Protein AF-A0A524LBZ9-F1 (afdb_monomer_lite)

pLDDT: mean 87.92, std 9.4, range [44.97, 96.06]

Structure (mmCIF, N/CA/C/O backbone):
data_AF-A0A524LBZ9-F1
#
_entry.id   AF-A0A524LBZ9-F1
#
loop_
_atom_site.group_PDB
_atom_site.id
_atom_site.type_symbol
_atom_site.label_atom_id
_atom_site.label_alt_id
_atom_site.label_comp_id
_atom_site.label_asym_id
_atom_site.label_entity_id
_atom_site.label_seq_id
_atom_site.pdbx_PDB_ins_code
_atom_site.Cartn_x
_atom_site.Cartn_y
_atom_site.Cartn_z
_atom_site.occupancy
_atom_site.B_iso_or_equiv
_atom_site.auth_seq_id
_atom_site.auth_comp_id
_atom_site.auth_asym_id
_atom_site.auth_atom_id
_atom_site.pdbx_PDB_model_num
ATOM 1 N N . MET A 1 1 ? -8.975 19.051 -15.801 1.00 47.69 1 MET A N 1
ATOM 2 C CA . MET A 1 1 ? -9.456 18.843 -14.422 1.00 47.69 1 MET A CA 1
ATOM 3 C C . MET A 1 1 ? -8.246 18.933 -13.515 1.00 47.69 1 MET A C 1
ATOM 5 O O . MET A 1 1 ? -7.272 18.249 -13.794 1.00 47.69 1 MET A O 1
ATOM 9 N N . SER A 1 2 ? -8.257 19.849 -12.546 1.00 58.09 2 SER A N 1
ATOM 10 C CA . SER A 1 2 ? -7.208 19.946 -11.527 1.00 58.09 2 SER A CA 1
ATOM 11 C C . SER A 1 2 ? -7.718 19.192 -10.310 1.00 58.09 2 SER A C 1
ATOM 13 O O . SER A 1 2 ? -8.732 19.588 -9.743 1.00 58.09 2 SER A O 1
ATOM 15 N N . PHE A 1 3 ? -7.081 18.079 -9.968 1.00 66.38 3 PHE A N 1
ATOM 16 C CA . PHE A 1 3 ? -7.397 17.337 -8.751 1.00 66.38 3 PHE A CA 1
ATOM 17 C C . PHE A 1 3 ? -6.645 17.989 -7.586 1.00 66.38 3 PHE A C 1
ATOM 19 O O . PHE A 1 3 ? -5.511 18.435 -7.800 1.00 66.38 3 PHE A O 1
ATOM 26 N N . PRO A 1 4 ? -7.232 18.086 -6.380 1.00 78.50 4 PRO A N 1
ATOM 27 C CA . PRO A 1 4 ? -6.495 18.568 -5.221 1.00 78.50 4 PRO A CA 1
ATOM 28 C C . PRO A 1 4 ? -5.287 17.654 -4.989 1.00 78.50 4 PRO A C 1
ATOM 30 O O . PRO A 1 4 ? -5.418 16.429 -4.916 1.00 78.50 4 PRO A O 1
ATOM 33 N N . GLN A 1 5 ? -4.106 18.267 -4.952 1.00 85.75 5 GLN A N 1
ATOM 34 C CA . GLN A 1 5 ? -2.853 17.570 -4.701 1.00 85.75 5 GLN A CA 1
ATOM 35 C C . GLN A 1 5 ? -2.592 17.575 -3.205 1.00 85.75 5 GLN A C 1
ATOM 37 O O . GLN A 1 5 ? -2.543 18.644 -2.602 1.00 85.75 5 GLN A O 1
ATOM 42 N N . VAL A 1 6 ? -2.395 16.390 -2.642 1.00 90.31 6 VAL A N 1
ATOM 43 C CA . VAL A 1 6 ? -1.988 16.220 -1.249 1.00 90.31 6 VAL A CA 1
ATOM 44 C C . VAL A 1 6 ? -0.547 15.748 -1.239 1.00 90.31 6 VAL A C 1
ATOM 46 O O . VAL A 1 6 ? -0.173 14.866 -2.011 1.00 90.31 6 VAL A O 1
ATOM 49 N N . ARG A 1 7 ? 0.282 16.334 -0.381 1.00 91.25 7 ARG A N 1
ATOM 50 C CA . ARG A 1 7 ? 1.636 15.830 -0.149 1.00 91.25 7 ARG A CA 1
ATOM 51 C C . ARG A 1 7 ? 1.624 14.918 1.060 1.00 91.25 7 ARG A C 1
ATOM 53 O O . ARG A 1 7 ? 0.991 15.229 2.065 1.00 91.25 7 ARG A O 1
ATOM 60 N N . THR A 1 8 ? 2.315 13.799 0.944 1.00 93.25 8 THR A N 1
ATOM 61 C CA . THR A 1 8 ? 2.494 12.835 2.024 1.00 93.25 8 THR A CA 1
ATOM 62 C C . THR A 1 8 ? 3.886 12.243 1.917 1.00 93.25 8 THR A C 1
ATOM 64 O O . THR A 1 8 ? 4.498 12.259 0.853 1.00 93.25 8 THR A O 1
ATOM 67 N N . THR A 1 9 ? 4.386 11.672 2.997 1.00 93.56 9 THR A N 1
ATOM 68 C CA . THR A 1 9 ? 5.621 10.886 2.979 1.00 93.56 9 THR A CA 1
ATOM 69 C C . THR A 1 9 ? 5.306 9.395 2.914 1.00 93.56 9 THR A C 1
ATOM 71 O O . THR A 1 9 ? 4.229 8.954 3.329 1.00 93.56 9 THR A O 1
ATOM 74 N N . ALA A 1 10 ? 6.262 8.587 2.448 1.00 93.06 10 ALA A N 1
ATOM 75 C CA . ALA A 1 10 ? 6.140 7.126 2.518 1.00 93.06 10 ALA A CA 1
ATOM 76 C C . ALA A 1 10 ? 5.992 6.623 3.971 1.00 93.06 10 ALA A C 1
ATOM 78 O O . ALA A 1 10 ? 5.398 5.577 4.218 1.00 93.06 10 ALA A O 1
ATOM 79 N N . MET A 1 11 ? 6.486 7.402 4.937 1.00 92.75 11 MET A N 1
ATOM 80 C CA . MET A 1 11 ? 6.494 7.082 6.365 1.00 92.75 11 MET A CA 1
ATOM 81 C C . MET A 1 11 ? 5.140 7.317 7.048 1.00 92.75 11 MET A C 1
ATOM 83 O O . MET A 1 11 ? 4.818 6.638 8.020 1.00 92.75 11 MET A O 1
ATOM 87 N N . GLU A 1 12 ? 4.336 8.255 6.543 1.00 94.50 12 GLU A N 1
ATOM 88 C CA . GLU A 1 12 ? 2.961 8.511 7.008 1.00 94.50 12 GLU A CA 1
ATOM 89 C C . GLU A 1 12 ? 1.949 7.531 6.404 1.00 94.50 12 GLU A C 1
ATOM 91 O O . GLU A 1 12 ? 0.835 7.377 6.918 1.00 94.50 12 GLU A O 1
ATOM 96 N N . PHE A 1 13 ? 2.314 6.864 5.306 1.00 94.88 13 PHE A N 1
ATOM 97 C CA . PHE A 1 13 ? 1.413 5.981 4.575 1.00 94.88 13 PHE A CA 1
ATOM 98 C C . PHE A 1 13 ? 0.828 4.859 5.447 1.00 94.88 13 PHE A C 1
ATOM 100 O O . PHE A 1 13 ? -0.402 4.762 5.487 1.00 94.88 13 PHE A O 1
ATOM 107 N N . PRO A 1 14 ? 1.616 4.062 6.206 1.00 95.38 14 PRO A N 1
ATOM 108 C CA . PRO A 1 14 ? 1.051 2.994 7.027 1.00 95.38 14 PRO A CA 1
ATOM 109 C C . PRO A 1 14 ? -0.002 3.516 8.006 1.00 95.38 14 PRO A C 1
ATOM 111 O O . PRO A 1 14 ? -1.111 2.990 8.067 1.00 95.38 14 PRO A O 1
ATOM 114 N N . SER A 1 15 ? 0.307 4.602 8.715 1.00 95.94 15 SER A N 1
ATOM 115 C CA . SER A 1 15 ? -0.599 5.232 9.678 1.00 95.94 15 SER A CA 1
ATOM 116 C C . SER A 1 15 ? -1.870 5.758 9.032 1.00 95.94 15 SER A C 1
ATOM 118 O O . SER A 1 15 ? -2.947 5.626 9.606 1.00 95.94 15 SER A O 1
ATOM 120 N N . THR A 1 16 ? -1.765 6.313 7.825 1.00 95.88 16 THR A N 1
ATOM 121 C CA . THR A 1 16 ? -2.919 6.793 7.056 1.00 95.88 16 THR A CA 1
ATOM 122 C C . THR A 1 16 ? -3.858 5.637 6.706 1.00 95.88 16 THR A C 1
ATOM 124 O O . THR A 1 16 ? -5.065 5.734 6.917 1.00 95.88 16 THR A O 1
ATOM 127 N N . ILE A 1 17 ? -3.312 4.497 6.270 1.00 96.06 17 ILE A N 1
ATOM 128 C CA . ILE A 1 17 ? -4.102 3.286 6.005 1.00 96.06 17 ILE A CA 1
ATOM 129 C C . ILE A 1 17 ? -4.760 2.756 7.287 1.00 96.06 17 ILE A C 1
ATOM 131 O O . ILE A 1 17 ? -5.941 2.408 7.269 1.00 96.06 17 ILE A O 1
ATOM 135 N N . LEU A 1 18 ? -4.035 2.723 8.412 1.00 95.69 18 LEU A N 1
ATOM 136 C CA . LEU A 1 18 ? -4.603 2.325 9.706 1.00 95.69 18 LEU A CA 1
ATOM 137 C C . LEU A 1 18 ? -5.736 3.262 10.143 1.00 95.69 18 LEU A C 1
ATOM 139 O O . LEU A 1 18 ? -6.790 2.783 10.569 1.00 95.69 18 LEU A O 1
ATOM 143 N N . GLY A 1 19 ? -5.552 4.572 9.967 1.00 95.62 19 GLY A N 1
ATOM 144 C CA . GLY A 1 19 ? -6.560 5.594 10.233 1.00 95.62 19 GLY A CA 1
ATOM 145 C C . GLY A 1 19 ? -7.839 5.358 9.434 1.00 95.62 19 GLY A C 1
ATOM 146 O O . GLY A 1 19 ? -8.920 5.305 10.019 1.00 95.62 19 GLY A O 1
ATOM 147 N N . PHE A 1 20 ? -7.727 5.117 8.124 1.00 95.69 20 PHE A N 1
ATOM 148 C CA . PHE A 1 20 ? -8.877 4.788 7.274 1.00 95.69 20 PHE A CA 1
ATOM 149 C C . PHE A 1 20 ? -9.621 3.525 7.710 1.00 95.69 20 PHE A C 1
ATOM 151 O O . PHE A 1 20 ? -10.832 3.430 7.538 1.00 95.69 20 PHE A O 1
ATOM 158 N N . LEU A 1 21 ? -8.920 2.551 8.290 1.00 95.31 21 LEU A N 1
ATOM 159 C CA . LEU A 1 21 ? -9.519 1.308 8.776 1.00 95.31 21 LEU A CA 1
ATOM 160 C C . LEU A 1 21 ? -10.067 1.412 10.211 1.00 95.31 21 LEU A C 1
ATOM 162 O O . LEU A 1 21 ? -10.630 0.429 10.719 1.00 95.31 21 LEU A O 1
ATOM 166 N N . GLY A 1 22 ? -9.909 2.570 10.862 1.00 94.06 22 GLY A N 1
ATOM 167 C CA . GLY A 1 22 ? -10.274 2.794 12.260 1.00 94.06 22 GLY A CA 1
ATOM 168 C C . GLY A 1 22 ? -9.440 1.956 13.232 1.00 94.06 22 GLY A C 1
ATOM 169 O O . GLY A 1 22 ? -9.956 1.505 14.253 1.00 94.06 22 GLY A O 1
ATOM 170 N N . ILE A 1 23 ? -8.184 1.673 12.881 1.00 95.44 23 ILE A N 1
ATOM 171 C CA . ILE A 1 23 ? -7.246 0.896 13.694 1.00 95.44 23 ILE A CA 1
ATOM 172 C C . ILE A 1 23 ? -6.355 1.857 14.478 1.00 95.44 23 ILE A C 1
ATOM 174 O O . ILE A 1 23 ? -5.936 2.895 13.966 1.00 95.44 23 ILE A O 1
ATOM 178 N N . GLN A 1 24 ? -6.061 1.507 15.731 1.00 93.44 24 GLN A N 1
ATOM 179 C CA . GLN A 1 24 ? -5.149 2.288 16.557 1.00 93.44 24 GLN A CA 1
ATOM 180 C C . GLN A 1 24 ? -3.742 2.267 15.955 1.00 93.44 24 GLN A C 1
ATOM 182 O O . GLN A 1 24 ? -3.219 1.211 15.615 1.00 93.44 24 GLN A O 1
ATOM 187 N N . ILE A 1 25 ? -3.128 3.442 15.857 1.00 93.94 25 ILE A N 1
ATOM 188 C CA . ILE A 1 25 ? -1.778 3.597 15.323 1.00 93.94 25 ILE A CA 1
ATOM 189 C C . ILE A 1 25 ? -0.775 3.199 16.419 1.00 93.94 25 ILE A C 1
ATOM 191 O O . ILE A 1 25 ? -0.834 3.772 17.511 1.00 93.94 25 ILE A O 1
ATOM 195 N N . PRO A 1 26 ? 0.119 2.224 16.167 1.00 91.50 26 PRO A N 1
ATOM 196 C CA . PRO A 1 26 ? 1.172 1.845 17.104 1.00 91.50 26 PRO A CA 1
ATOM 197 C C . PRO A 1 26 ? 2.094 3.004 17.477 1.00 91.50 26 PRO A C 1
ATOM 199 O O . PRO A 1 26 ? 2.347 3.903 16.671 1.00 91.50 26 PRO A O 1
ATOM 202 N N . GLU A 1 27 ? 2.660 2.940 18.682 1.00 89.06 27 GLU A N 1
ATOM 203 C CA . GLU A 1 27 ? 3.705 3.877 19.088 1.00 89.06 27 GLU A CA 1
ATOM 204 C C . GLU A 1 27 ? 4.906 3.812 18.137 1.00 89.06 27 GLU A C 1
ATOM 206 O O . GLU A 1 27 ? 5.307 2.748 17.665 1.00 89.06 27 GLU A O 1
ATOM 211 N N . GLY A 1 28 ? 5.483 4.980 17.856 1.00 87.69 28 GLY A N 1
ATOM 212 C CA . GLY A 1 28 ? 6.659 5.110 17.004 1.00 87.69 28 GLY A CA 1
ATOM 213 C C . GLY A 1 28 ? 6.373 5.220 15.504 1.00 87.69 28 GLY A C 1
ATOM 214 O O . GLY A 1 28 ? 7.313 5.501 14.762 1.00 87.69 28 GLY A O 1
ATOM 215 N N . LEU A 1 29 ? 5.131 5.047 15.039 1.00 91.88 29 LEU A N 1
ATOM 216 C CA . LEU A 1 29 ? 4.753 5.467 13.687 1.00 91.88 29 LEU A CA 1
ATOM 217 C C . LEU A 1 29 ? 4.476 6.976 13.645 1.00 91.88 29 LEU A C 1
ATOM 219 O O . LEU A 1 29 ? 4.068 7.579 14.639 1.00 91.88 29 LEU A O 1
ATOM 223 N N . LEU A 1 30 ? 4.672 7.587 12.474 1.00 92.94 30 LEU A N 1
ATOM 224 C CA . LEU A 1 30 ? 4.239 8.965 12.242 1.00 92.94 30 LEU A CA 1
ATOM 225 C C . LEU A 1 30 ? 2.708 9.072 12.318 1.00 92.94 30 LEU A C 1
ATOM 227 O O . LEU A 1 30 ? 2.018 8.081 12.075 1.00 92.94 30 LEU A O 1
ATOM 231 N N . PRO A 1 31 ? 2.146 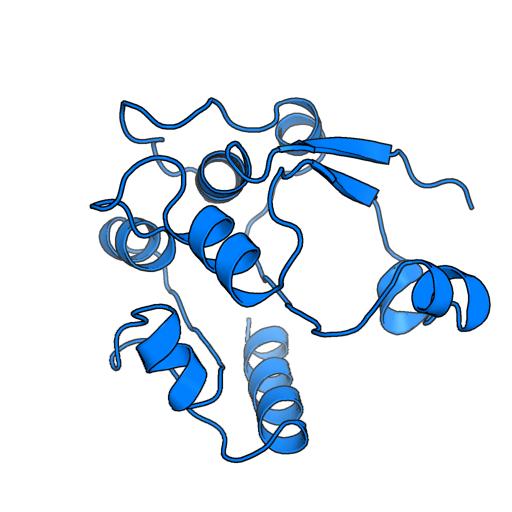10.249 12.639 1.00 94.25 31 PRO A N 1
ATOM 232 C CA . PRO A 1 31 ? 0.704 10.457 12.549 1.00 94.25 31 PRO A CA 1
ATOM 233 C C . PRO A 1 31 ? 0.192 10.222 11.114 1.00 94.25 31 PRO A C 1
ATOM 235 O O . PRO A 1 31 ? 0.960 10.317 10.155 1.00 94.25 31 PRO A O 1
ATOM 238 N N . PRO A 1 32 ? -1.105 9.910 10.941 1.00 95.12 32 PRO A N 1
ATOM 239 C CA . PRO A 1 32 ? -1.684 9.769 9.614 1.00 95.12 32 PRO A CA 1
ATOM 240 C C . PRO A 1 32 ? -1.745 11.138 8.933 1.00 95.12 32 PRO A C 1
ATOM 242 O O . PRO A 1 32 ? -1.847 12.172 9.605 1.00 95.12 32 PRO A O 1
ATOM 245 N N . ASN A 1 33 ? -1.749 11.143 7.602 1.00 95.31 33 ASN A N 1
ATOM 246 C CA . ASN A 1 33 ? -1.912 12.366 6.833 1.00 95.31 33 ASN A CA 1
ATOM 247 C C . ASN A 1 33 ? -3.312 12.955 7.076 1.00 95.31 33 ASN A C 1
ATOM 249 O O . ASN A 1 33 ? -4.314 12.419 6.599 1.00 95.31 33 ASN A O 1
ATOM 253 N N . GLN A 1 34 ? -3.384 14.051 7.834 1.00 94.12 34 GLN A N 1
ATOM 254 C CA . GLN A 1 34 ? -4.660 14.630 8.270 1.00 94.12 34 GLN A CA 1
ATOM 255 C C . GLN A 1 34 ? -5.505 15.130 7.098 1.00 94.12 34 GLN A C 1
ATOM 257 O O . GLN A 1 34 ? -6.717 14.947 7.101 1.00 94.12 34 GLN A O 1
ATOM 262 N N . GLU A 1 35 ? -4.875 15.675 6.054 1.00 93.50 35 GLU A N 1
ATOM 263 C CA . GLU A 1 35 ? -5.599 16.159 4.878 1.00 93.50 35 GLU A CA 1
ATOM 264 C C . GLU A 1 35 ? -6.340 15.017 4.161 1.00 93.50 35 GLU A C 1
ATOM 266 O O . GLU A 1 35 ? -7.481 15.184 3.728 1.00 93.50 35 GLU A O 1
ATOM 271 N N . LEU A 1 36 ? -5.725 13.835 4.066 1.00 92.94 36 LEU A N 1
ATOM 272 C CA . LEU A 1 36 ? -6.386 12.644 3.531 1.00 92.94 36 LEU A CA 1
ATOM 273 C C . LEU A 1 36 ? -7.478 12.119 4.475 1.00 92.94 36 LEU A C 1
ATOM 275 O O . LEU A 1 36 ? -8.556 11.750 4.006 1.00 92.94 36 LEU A O 1
ATOM 279 N N . MET A 1 37 ? -7.225 12.122 5.786 1.00 94.44 37 MET A N 1
ATOM 280 C CA . MET A 1 37 ? -8.188 11.665 6.795 1.00 94.44 37 MET A CA 1
ATOM 281 C C . MET A 1 37 ? -9.456 12.528 6.850 1.00 94.44 37 MET A C 1
ATOM 283 O O . MET A 1 37 ? -10.542 12.003 7.073 1.00 94.44 37 MET A O 1
ATOM 287 N N . GLU A 1 38 ? -9.343 13.837 6.626 1.00 92.81 38 GLU A N 1
ATOM 288 C CA . GLU A 1 38 ? -10.487 14.756 6.590 1.00 92.81 38 GLU A CA 1
ATOM 289 C C . GLU A 1 38 ? -11.315 14.619 5.305 1.00 92.81 38 GLU A C 1
ATOM 291 O O . GLU A 1 38 ? -12.525 14.854 5.313 1.00 92.81 38 GLU A O 1
ATOM 296 N N . LYS A 1 39 ? -10.675 14.238 4.192 1.00 90.75 39 LYS A N 1
ATOM 297 C CA . LYS A 1 39 ? -11.333 14.104 2.885 1.00 90.75 39 LYS A CA 1
ATOM 298 C C . LYS A 1 39 ? -12.101 12.796 2.733 1.00 90.75 39 LYS A C 1
ATOM 300 O O . LYS A 1 39 ? -13.135 12.786 2.069 1.00 90.75 39 LYS A O 1
ATOM 305 N N . PHE A 1 40 ? -11.607 11.703 3.312 1.00 91.06 40 PHE A N 1
ATOM 306 C CA . PHE A 1 40 ? -12.127 10.366 3.034 1.00 91.06 40 PHE A CA 1
ATOM 307 C C . PHE A 1 40 ? -12.567 9.629 4.297 1.00 91.06 40 PHE A C 1
ATOM 309 O O . PHE A 1 40 ? -11.822 9.504 5.263 1.00 91.06 40 PHE A O 1
ATOM 316 N N . ASN A 1 41 ? -13.765 9.041 4.240 1.00 89.50 41 ASN A N 1
ATOM 317 C CA . ASN A 1 41 ? -14.260 8.095 5.238 1.00 89.50 41 ASN A CA 1
ATOM 318 C C . ASN A 1 41 ? -14.434 6.715 4.588 1.00 89.50 41 ASN A C 1
ATOM 320 O O . ASN A 1 41 ? -15.479 6.406 4.007 1.00 89.50 41 ASN A O 1
ATOM 324 N N . ALA A 1 42 ? -13.372 5.912 4.622 1.00 88.31 42 ALA A N 1
ATOM 325 C CA . ALA A 1 42 ? -13.311 4.644 3.910 1.00 88.31 42 ALA A CA 1
ATOM 326 C C . ALA A 1 42 ? -13.963 3.501 4.706 1.00 88.31 42 ALA A C 1
ATOM 328 O O . ALA A 1 42 ? -13.708 3.310 5.890 1.00 88.31 42 ALA A O 1
ATOM 329 N N . LYS A 1 43 ? -14.769 2.673 4.031 1.00 87.06 43 LYS A N 1
ATOM 330 C CA . LYS A 1 43 ? -15.252 1.393 4.591 1.00 87.06 43 LYS A CA 1
ATOM 331 C C . LYS A 1 43 ? -14.276 0.242 4.352 1.00 87.06 43 LYS A C 1
ATOM 333 O O . LYS A 1 43 ? -14.242 -0.714 5.120 1.00 87.06 43 LYS A O 1
ATOM 338 N N . ALA A 1 44 ? -13.520 0.335 3.266 1.00 90.06 44 ALA A N 1
ATOM 339 C CA . ALA A 1 44 ? -12.524 -0.629 2.839 1.00 90.06 44 ALA A CA 1
ATOM 340 C C . ALA A 1 44 ? -11.387 0.122 2.144 1.00 90.06 44 ALA A C 1
ATOM 342 O O . ALA A 1 44 ? -11.603 1.190 1.569 1.00 90.06 44 ALA A O 1
ATOM 343 N N . VAL A 1 45 ? -10.190 -0.454 2.188 1.00 93.06 45 VAL A N 1
ATOM 344 C CA . VAL A 1 45 ? -9.010 0.072 1.503 1.00 93.06 45 VAL A CA 1
ATOM 345 C C . VAL A 1 45 ? -8.569 -0.959 0.477 1.00 93.06 45 VAL A C 1
ATOM 347 O O . VAL A 1 45 ? -8.308 -2.109 0.824 1.00 93.06 45 VAL A O 1
ATOM 350 N N . VAL A 1 46 ? -8.482 -0.538 -0.782 1.00 91.56 46 VAL A N 1
ATOM 351 C CA . VAL A 1 46 ? -7.931 -1.340 -1.875 1.00 91.56 46 VAL A CA 1
ATOM 352 C C . VAL A 1 46 ? -6.678 -0.636 -2.369 1.00 91.56 46 VAL A C 1
ATOM 354 O O . VAL A 1 46 ? -6.739 0.511 -2.802 1.00 91.56 46 VAL A O 1
ATOM 357 N N . MET A 1 47 ? -5.542 -1.325 -2.292 1.00 91.56 47 MET A N 1
ATOM 358 C CA . MET A 1 47 ? -4.263 -0.818 -2.776 1.00 91.56 47 MET A CA 1
ATOM 359 C C . MET A 1 47 ? -3.900 -1.534 -4.073 1.00 91.56 47 MET A C 1
ATOM 361 O O . MET A 1 47 ? -3.758 -2.755 -4.092 1.00 91.56 47 MET A O 1
ATOM 365 N N . VAL A 1 48 ? -3.745 -0.765 -5.148 1.00 89.62 48 VAL A N 1
ATOM 366 C CA . VAL A 1 48 ? -3.293 -1.263 -6.450 1.00 89.62 48 VAL A CA 1
ATOM 367 C C . VAL A 1 48 ? -1.935 -0.645 -6.739 1.00 89.62 48 VAL A C 1
ATOM 369 O O . VAL A 1 48 ? -1.816 0.575 -6.822 1.00 89.62 48 VAL A O 1
ATOM 372 N N . VAL A 1 49 ? -0.917 -1.490 -6.878 1.00 88.75 49 VAL A N 1
ATOM 373 C CA . VAL A 1 49 ? 0.448 -1.070 -7.203 1.00 88.75 49 VAL A CA 1
ATOM 374 C C . VAL A 1 49 ? 0.710 -1.413 -8.661 1.00 88.75 49 VAL A C 1
ATOM 376 O O . VAL A 1 49 ? 0.554 -2.563 -9.066 1.00 88.75 49 VAL A O 1
ATOM 379 N N . ILE A 1 50 ? 1.086 -0.408 -9.448 1.00 85.94 50 ILE A N 1
ATOM 380 C CA . ILE A 1 50 ? 1.435 -0.569 -10.859 1.00 85.94 50 ILE A CA 1
ATOM 381 C C . ILE A 1 50 ? 2.901 -0.180 -11.000 1.00 85.94 50 ILE A C 1
ATOM 383 O O . ILE A 1 50 ? 3.253 0.987 -10.839 1.00 85.94 50 ILE A O 1
ATOM 387 N N . ASP A 1 51 ? 3.750 -1.167 -11.262 1.00 81.62 51 ASP A N 1
ATOM 388 C CA . ASP A 1 51 ? 5.173 -0.926 -11.477 1.00 81.62 51 ASP A CA 1
ATOM 389 C C . ASP A 1 51 ? 5.422 -0.310 -12.862 1.00 81.62 51 ASP A C 1
ATOM 391 O O . ASP A 1 51 ? 4.693 -0.579 -13.819 1.00 81.62 51 ASP A O 1
ATOM 395 N N . ASN A 1 52 ? 6.456 0.526 -12.963 1.00 80.81 52 ASN A N 1
ATOM 396 C CA . ASN A 1 52 ? 6.833 1.262 -14.175 1.00 80.81 52 ASN A CA 1
ATOM 397 C C . ASN A 1 52 ? 5.701 2.111 -14.795 1.00 80.81 52 ASN A C 1
ATOM 399 O O . ASN A 1 52 ? 5.714 2.379 -15.996 1.00 80.81 52 ASN A O 1
ATOM 403 N N . PHE A 1 53 ? 4.728 2.555 -13.991 1.00 82.12 53 PHE A N 1
ATOM 404 C CA . PHE A 1 53 ? 3.688 3.493 -14.416 1.00 82.12 53 PHE A CA 1
ATOM 405 C C . PHE A 1 53 ? 3.983 4.895 -13.879 1.00 82.12 53 PHE A C 1
ATOM 407 O O . PHE A 1 53 ? 3.810 5.177 -12.693 1.00 82.12 53 PHE A O 1
ATOM 414 N N . GLY A 1 54 ? 4.462 5.775 -14.755 1.00 76.25 54 GLY A N 1
ATOM 415 C CA . GLY A 1 54 ? 4.854 7.129 -14.403 1.00 76.25 54 GLY A CA 1
ATOM 416 C C . GLY A 1 54 ? 3.745 8.166 -14.579 1.00 76.25 54 GLY A C 1
ATOM 417 O O . GLY A 1 54 ? 2.675 7.942 -15.153 1.00 76.25 54 GLY A O 1
ATOM 418 N N . LEU A 1 55 ? 4.042 9.381 -14.110 1.00 73.00 55 LEU A N 1
ATOM 419 C CA . LEU A 1 55 ? 3.192 10.553 -14.334 1.00 73.00 55 LEU A CA 1
ATOM 420 C C . LEU A 1 55 ? 3.057 10.889 -15.824 1.00 73.00 55 LEU A C 1
ATOM 422 O O . LEU A 1 55 ? 2.030 11.423 -16.239 1.00 73.00 55 LEU A O 1
ATOM 426 N N . PHE A 1 56 ? 4.069 10.570 -16.635 1.00 77.12 56 PHE A N 1
ATOM 427 C CA . PHE A 1 56 ? 4.020 10.791 -18.076 1.00 77.12 56 PHE A CA 1
ATOM 428 C C . PHE A 1 56 ? 2.905 9.963 -18.720 1.00 77.12 56 PHE A C 1
ATOM 430 O O . PHE A 1 56 ? 2.064 10.515 -19.425 1.00 77.12 56 PHE A O 1
ATOM 437 N N . GLU A 1 57 ? 2.834 8.669 -18.416 1.00 73.88 57 GLU A N 1
ATOM 438 C CA . GLU A 1 57 ? 1.800 7.763 -18.906 1.00 73.88 57 GLU A CA 1
ATOM 439 C C . GLU A 1 57 ? 0.409 8.232 -18.467 1.00 73.88 57 GLU A C 1
ATOM 441 O O . GLU A 1 57 ? -0.517 8.279 -19.280 1.00 73.88 57 GLU A O 1
ATOM 446 N N . ALA A 1 58 ? 0.268 8.654 -17.207 1.00 73.62 58 ALA A N 1
ATOM 447 C CA . ALA A 1 58 ? -0.984 9.192 -16.681 1.00 73.62 58 ALA A CA 1
ATOM 448 C C . ALA A 1 58 ? -1.442 10.463 -17.423 1.00 73.62 58 ALA A C 1
ATOM 450 O O . ALA A 1 58 ? -2.630 10.619 -17.712 1.00 73.62 58 ALA A O 1
ATOM 451 N N . VAL A 1 59 ? -0.512 11.364 -17.759 1.00 70.19 59 VAL A N 1
ATOM 452 C CA . VAL A 1 59 ? -0.808 12.638 -18.437 1.00 70.19 59 VAL A CA 1
ATOM 453 C C . VAL A 1 59 ? -1.050 12.455 -19.936 1.00 70.19 59 VAL A C 1
ATOM 455 O O . VAL A 1 59 ? -1.931 13.118 -20.493 1.00 70.19 59 VAL A O 1
ATOM 458 N N . VAL A 1 60 ? -0.287 11.577 -20.591 1.00 75.50 60 VAL A N 1
ATOM 459 C CA . VAL A 1 60 ? -0.339 11.358 -22.043 1.00 75.50 60 VAL A CA 1
ATOM 460 C C . VAL A 1 60 ? -1.488 10.440 -22.425 1.00 75.50 60 VAL A C 1
ATOM 462 O O . VAL A 1 60 ? -2.309 10.816 -23.260 1.00 75.50 60 VAL A O 1
ATOM 465 N N . TYR A 1 61 ? -1.578 9.261 -21.806 1.00 76.88 61 TYR A N 1
ATOM 466 C CA . TYR A 1 61 ? -2.610 8.284 -22.152 1.00 76.88 61 TYR A CA 1
ATOM 467 C C . TYR A 1 61 ? -3.950 8.583 -21.493 1.00 76.88 61 TYR A C 1
ATOM 469 O O . TYR A 1 61 ? -4.968 8.089 -21.969 1.00 76.88 61 TYR A O 1
ATOM 477 N N . LYS A 1 62 ? -3.957 9.391 -20.420 1.00 73.06 62 LYS A N 1
ATOM 478 C CA . LYS A 1 62 ? -5.157 9.764 -19.656 1.00 73.06 62 LYS A CA 1
ATOM 479 C C . LYS A 1 62 ? -6.083 8.566 -19.442 1.00 73.06 62 LYS A C 1
ATOM 481 O O . LYS A 1 62 ? -7.228 8.611 -19.892 1.00 73.06 62 LYS A O 1
ATOM 486 N N . PRO A 1 63 ? -5.600 7.481 -18.811 1.00 75.38 63 PRO A N 1
ATOM 487 C CA . PRO A 1 63 ? -6.377 6.257 -18.684 1.00 75.38 63 PRO A CA 1
ATOM 488 C C . PRO A 1 63 ? -7.656 6.549 -17.898 1.00 75.38 63 PRO A C 1
ATOM 490 O O . PRO A 1 63 ? -7.635 6.615 -16.670 1.00 75.38 63 PRO A O 1
ATOM 493 N N . GLU A 1 64 ? -8.772 6.753 -18.608 1.00 74.25 64 GLU A N 1
ATOM 494 C CA . GLU A 1 64 ? -10.019 7.242 -18.009 1.00 74.25 64 GLU A CA 1
ATOM 495 C C . GLU A 1 64 ? -10.491 6.324 -16.883 1.00 74.25 64 GLU A C 1
ATOM 497 O O . GLU A 1 64 ? -10.982 6.798 -15.865 1.00 74.25 64 GLU A O 1
ATOM 502 N N . ALA A 1 65 ? -10.263 5.017 -17.022 1.00 69.00 65 ALA A N 1
ATOM 503 C CA . ALA A 1 65 ? -10.579 4.033 -15.995 1.00 69.00 65 ALA A CA 1
ATOM 504 C C . ALA A 1 65 ? -9.879 4.295 -14.645 1.00 69.00 65 ALA A C 1
ATOM 506 O O . ALA A 1 65 ? -10.430 3.932 -13.612 1.00 69.00 65 ALA A O 1
ATOM 507 N N . LEU A 1 66 ? -8.698 4.925 -14.642 1.00 71.00 66 LEU A N 1
ATOM 508 C CA . LEU A 1 66 ? -7.925 5.217 -13.430 1.00 71.00 66 LEU A CA 1
ATOM 509 C C . LEU A 1 66 ? -8.165 6.638 -12.911 1.00 71.00 66 LEU A C 1
ATOM 511 O O . LEU A 1 66 ? -8.304 6.834 -11.709 1.00 71.00 66 LEU A O 1
ATOM 515 N N . ILE A 1 67 ? -8.217 7.636 -13.800 1.00 75.06 67 ILE A N 1
ATOM 516 C CA . ILE A 1 67 ? -8.174 9.050 -13.382 1.00 75.06 67 ILE A CA 1
ATOM 517 C C . ILE A 1 67 ? -9.525 9.772 -13.420 1.00 75.06 67 ILE A C 1
ATOM 519 O O . ILE A 1 67 ? -9.637 10.866 -12.873 1.00 75.06 67 ILE A O 1
ATOM 523 N N . LYS A 1 68 ? -10.557 9.212 -14.068 1.00 78.25 68 LYS A N 1
ATOM 524 C CA . LYS A 1 68 ? -11.835 9.920 -14.287 1.00 78.25 68 LYS A CA 1
ATOM 525 C C . LYS A 1 68 ? -12.561 10.264 -12.989 1.00 78.25 68 LYS A C 1
ATOM 527 O O . LYS A 1 68 ? -13.136 11.342 -12.895 1.00 78.25 68 LYS A O 1
ATOM 532 N N . ASN A 1 69 ? -12.508 9.362 -12.012 1.00 81.31 69 ASN A N 1
ATOM 533 C CA . ASN A 1 69 ? -13.151 9.518 -10.705 1.00 81.31 69 ASN A CA 1
ATOM 534 C C . ASN A 1 69 ? -12.123 9.761 -9.589 1.00 81.31 69 ASN A C 1
ATOM 536 O O . ASN A 1 69 ? -12.393 9.472 -8.429 1.00 81.31 69 ASN A O 1
ATOM 540 N N . MET A 1 70 ? -10.920 10.228 -9.934 1.00 83.19 70 MET A N 1
ATOM 541 C CA . MET A 1 70 ? -9.895 10.509 -8.936 1.00 83.19 70 MET A CA 1
ATOM 542 C C . MET A 1 70 ? -10.304 11.737 -8.115 1.00 83.19 70 MET A C 1
ATOM 544 O O . MET A 1 70 ? -10.508 12.814 -8.668 1.00 83.19 70 MET A O 1
ATOM 548 N N . GLU A 1 71 ? -10.427 11.579 -6.799 1.00 86.88 71 GLU A N 1
ATOM 549 C CA . GLU A 1 71 ? -10.830 12.665 -5.890 1.00 86.88 71 GLU A CA 1
ATOM 550 C C . GLU A 1 71 ? -9.632 13.416 -5.293 1.00 86.88 71 GLU A C 1
ATOM 552 O O . GLU A 1 71 ? -9.728 14.606 -4.996 1.00 86.88 71 GLU A O 1
ATOM 557 N N . ALA A 1 72 ? -8.486 12.746 -5.163 1.00 87.69 72 ALA A N 1
ATOM 558 C CA . ALA A 1 72 ? -7.236 13.336 -4.701 1.00 87.69 72 ALA A CA 1
ATOM 559 C C . ALA A 1 72 ? -6.041 12.695 -5.410 1.00 87.69 72 ALA A C 1
ATOM 561 O O . ALA A 1 72 ? -6.051 11.499 -5.702 1.00 87.69 72 ALA A O 1
ATOM 562 N N . LEU A 1 73 ? -5.001 13.496 -5.651 1.00 88.81 73 LEU A N 1
ATOM 563 C CA . LEU A 1 73 ? -3.695 13.015 -6.094 1.00 88.81 73 LEU A CA 1
ATOM 564 C C . LEU A 1 73 ? -2.704 13.170 -4.940 1.00 88.81 73 LEU A C 1
ATOM 566 O O . LEU A 1 73 ? -2.282 14.285 -4.639 1.00 88.81 73 LEU A O 1
ATOM 570 N N . ALA A 1 74 ? -2.343 12.060 -4.299 1.00 89.25 74 ALA A N 1
ATOM 571 C CA . ALA A 1 74 ? -1.332 12.054 -3.249 1.00 89.25 74 ALA A CA 1
ATOM 572 C C . ALA A 1 74 ? 0.067 11.871 -3.857 1.00 89.25 74 ALA A C 1
ATOM 574 O O . ALA A 1 74 ? 0.335 10.865 -4.512 1.00 89.25 74 ALA A O 1
ATOM 575 N N . VAL A 1 75 ? 0.959 12.837 -3.639 1.00 90.00 75 VAL A N 1
ATOM 576 C CA . VAL A 1 75 ? 2.373 12.742 -4.017 1.00 90.00 75 VAL A CA 1
ATOM 577 C C . VAL A 1 75 ? 3.149 12.234 -2.811 1.00 90.00 75 VAL A C 1
ATOM 579 O O . VAL A 1 75 ? 3.185 12.907 -1.781 1.00 90.00 75 VAL A O 1
ATOM 582 N N . ILE A 1 76 ? 3.738 11.045 -2.949 1.00 90.81 76 ILE A N 1
ATOM 583 C CA . ILE A 1 76 ? 4.535 10.398 -1.905 1.00 90.81 76 ILE A CA 1
ATOM 584 C C . ILE A 1 76 ? 5.989 10.863 -2.030 1.00 90.81 76 ILE A C 1
ATOM 586 O O . ILE A 1 76 ? 6.658 10.565 -3.017 1.00 90.81 76 ILE A O 1
ATOM 590 N N . GLU A 1 77 ? 6.477 11.577 -1.022 1.00 90.81 77 GLU A N 1
ATOM 591 C CA . GLU A 1 77 ? 7.876 11.981 -0.891 1.00 90.81 77 GLU A CA 1
ATOM 592 C C . GLU A 1 77 ? 8.690 10.838 -0.242 1.00 90.81 77 GLU A C 1
ATOM 594 O O . GLU A 1 77 ? 8.280 10.251 0.768 1.00 90.81 77 GLU A O 1
ATOM 599 N N . THR A 1 78 ? 9.823 10.484 -0.860 1.00 90.31 78 THR A N 1
ATOM 600 C CA . THR A 1 78 ? 10.739 9.409 -0.437 1.00 90.31 78 THR A CA 1
ATOM 601 C C . THR A 1 78 ? 12.165 9.712 -0.904 1.00 90.31 78 THR A C 1
ATOM 603 O O . THR A 1 78 ? 12.350 10.274 -1.985 1.00 90.31 78 THR A O 1
ATOM 606 N N . ASP A 1 79 ? 13.161 9.305 -0.117 1.00 89.44 79 ASP A N 1
ATOM 607 C CA . ASP A 1 79 ? 14.580 9.385 -0.496 1.00 89.44 79 ASP A CA 1
ATOM 608 C C . ASP A 1 79 ? 14.994 8.250 -1.450 1.00 89.44 79 ASP A C 1
ATOM 610 O O . ASP A 1 79 ? 15.964 8.380 -2.196 1.00 89.44 79 ASP A O 1
ATOM 614 N N . ASP A 1 80 ? 14.241 7.143 -1.449 1.00 90.44 80 ASP A N 1
ATOM 615 C CA . ASP A 1 80 ? 14.457 5.987 -2.318 1.00 90.44 80 ASP A CA 1
ATOM 616 C C . ASP A 1 80 ? 13.178 5.698 -3.132 1.00 90.44 80 ASP A C 1
ATOM 618 O O . ASP A 1 80 ? 12.205 5.155 -2.591 1.00 90.44 80 ASP A O 1
ATOM 622 N N . PRO A 1 81 ? 13.126 6.118 -4.413 1.00 87.12 81 PRO A N 1
ATOM 623 C CA . PRO A 1 81 ? 11.948 5.969 -5.260 1.00 87.12 81 PRO A CA 1
ATOM 624 C C . PRO A 1 81 ? 11.894 4.626 -6.002 1.00 87.12 81 PRO A C 1
ATOM 626 O O . PRO A 1 81 ? 10.975 4.415 -6.795 1.00 87.12 81 PRO A O 1
ATOM 629 N N . TYR A 1 82 ? 12.859 3.720 -5.801 1.00 89.81 82 TYR A N 1
ATOM 630 C CA . TYR A 1 82 ? 12.811 2.411 -6.448 1.00 89.81 82 TYR A CA 1
ATOM 631 C C . TYR A 1 82 ? 11.664 1.572 -5.868 1.00 89.81 82 TYR A C 1
ATOM 633 O O . TYR A 1 82 ? 11.407 1.589 -4.664 1.00 89.81 82 TYR A O 1
ATOM 641 N N . ALA A 1 83 ? 10.985 0.801 -6.724 1.00 88.88 83 ALA A N 1
ATOM 642 C CA . ALA A 1 83 ? 9.747 0.105 -6.371 1.00 88.88 83 ALA A CA 1
ATOM 643 C C . ALA A 1 83 ? 9.882 -0.782 -5.122 1.00 88.88 83 ALA A C 1
ATOM 645 O O . ALA A 1 83 ? 9.071 -0.690 -4.204 1.00 88.88 83 ALA A O 1
ATOM 646 N N . VAL A 1 84 ? 10.926 -1.617 -5.050 1.00 92.12 84 VAL A N 1
ATOM 647 C CA . VAL A 1 84 ? 11.114 -2.543 -3.921 1.00 92.12 84 VAL A CA 1
ATOM 648 C C . VAL A 1 84 ? 11.389 -1.803 -2.600 1.00 92.12 84 VAL A C 1
ATOM 650 O O . VAL A 1 84 ? 10.672 -2.080 -1.635 1.00 92.12 84 VAL A O 1
ATOM 653 N N . PRO A 1 85 ? 12.370 -0.881 -2.506 1.00 92.38 85 PRO A N 1
ATOM 654 C CA . PRO A 1 85 ? 12.564 -0.062 -1.308 1.00 92.38 85 PRO A CA 1
ATOM 655 C C . PRO A 1 85 ? 11.318 0.722 -0.900 1.00 92.38 85 PRO A C 1
ATOM 657 O O . PRO A 1 85 ? 10.926 0.667 0.264 1.00 92.38 85 PRO A O 1
ATOM 660 N N . LEU A 1 86 ? 10.647 1.374 -1.853 1.00 92.38 86 LEU A N 1
ATOM 661 C CA . LEU A 1 86 ? 9.446 2.154 -1.577 1.00 92.38 86 LEU A CA 1
ATOM 662 C C . LEU A 1 86 ? 8.338 1.277 -0.989 1.00 92.38 86 LEU A C 1
ATOM 664 O O . LEU A 1 86 ? 7.820 1.588 0.078 1.00 92.38 86 LEU A O 1
ATOM 668 N N . ILE A 1 87 ? 8.007 0.151 -1.626 1.00 93.56 87 ILE A N 1
ATOM 669 C CA . ILE A 1 87 ? 6.966 -0.764 -1.135 1.00 93.56 87 ILE A CA 1
ATOM 670 C C . ILE A 1 87 ? 7.324 -1.301 0.258 1.00 93.56 87 ILE A C 1
ATOM 672 O O . ILE A 1 87 ? 6.455 -1.365 1.128 1.00 93.56 87 ILE A O 1
ATOM 676 N N . LYS A 1 88 ? 8.598 -1.626 0.515 1.00 93.38 88 LYS A N 1
ATOM 677 C CA . LYS A 1 88 ? 9.051 -2.021 1.858 1.00 93.38 88 LYS A CA 1
ATOM 678 C C . LYS A 1 88 ? 8.817 -0.917 2.884 1.00 93.38 88 LYS A C 1
ATOM 680 O O . LYS A 1 88 ? 8.32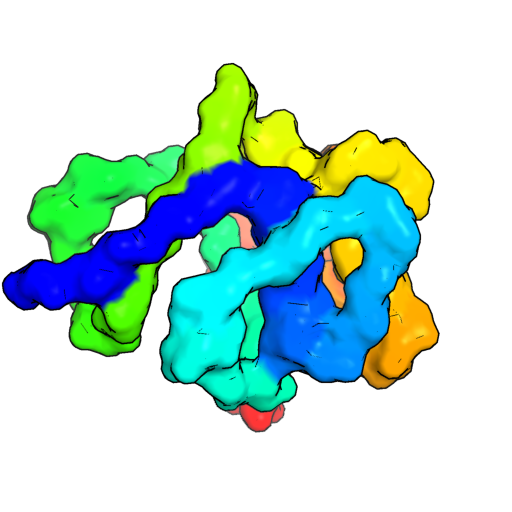6 -1.220 3.967 1.00 93.38 88 LYS A O 1
ATOM 685 N N . THR A 1 89 ? 9.096 0.339 2.546 1.00 93.50 89 THR A N 1
ATOM 686 C CA . THR A 1 89 ? 8.804 1.485 3.417 1.00 93.50 89 THR A CA 1
ATOM 687 C C . THR A 1 89 ? 7.303 1.650 3.654 1.00 93.50 89 THR A C 1
ATOM 689 O O . THR A 1 89 ? 6.885 1.852 4.788 1.00 93.50 89 THR A O 1
ATOM 692 N N . LEU A 1 90 ? 6.463 1.494 2.628 1.00 94.06 90 LEU A N 1
ATOM 693 C CA . LEU A 1 90 ? 5.005 1.604 2.775 1.00 94.06 90 LEU A CA 1
ATOM 694 C C . LEU A 1 90 ? 4.403 0.484 3.643 1.00 94.06 90 LEU A C 1
ATOM 696 O O . LEU A 1 90 ? 3.381 0.693 4.294 1.00 94.06 90 LEU A O 1
ATOM 700 N N . ILE A 1 91 ? 5.007 -0.709 3.648 1.00 94.44 91 ILE A N 1
ATOM 701 C CA . ILE A 1 91 ? 4.515 -1.863 4.415 1.00 94.44 91 ILE A CA 1
ATOM 702 C C . ILE A 1 91 ? 5.095 -1.887 5.832 1.00 94.44 91 ILE A C 1
ATOM 704 O O . ILE A 1 91 ? 4.359 -2.175 6.774 1.00 94.44 91 ILE A O 1
ATOM 708 N N . ASN A 1 92 ? 6.382 -1.587 6.002 1.00 92.19 92 ASN A N 1
ATOM 709 C CA . ASN A 1 92 ? 7.070 -1.708 7.292 1.00 92.19 92 ASN A CA 1
ATOM 710 C C . ASN A 1 92 ? 7.185 -0.369 8.039 1.00 92.19 92 ASN A C 1
ATOM 712 O O . ASN A 1 92 ? 7.422 -0.337 9.245 1.00 92.19 92 ASN A O 1
ATOM 716 N N . GLY A 1 93 ? 6.979 0.757 7.357 1.00 87.38 93 GLY A N 1
ATOM 717 C CA . GLY A 1 93 ? 7.163 2.077 7.947 1.00 87.38 93 GLY A CA 1
ATOM 718 C C . GLY A 1 93 ? 8.578 2.259 8.529 1.00 87.38 93 GLY A C 1
ATOM 719 O O . GLY A 1 93 ? 9.540 1.701 8.000 1.00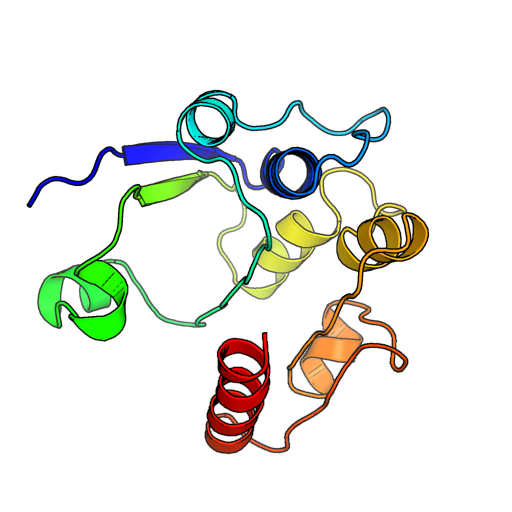 87.38 93 GLY A O 1
ATOM 720 N N . PRO A 1 94 ? 8.728 3.031 9.622 1.00 81.94 94 PRO A N 1
ATOM 721 C CA . PRO A 1 94 ? 10.016 3.267 10.281 1.00 81.94 94 PRO A CA 1
ATOM 722 C C . PRO A 1 94 ? 10.601 2.074 11.040 1.00 81.94 94 PRO A C 1
ATOM 724 O O . PRO A 1 94 ? 11.793 2.098 11.342 1.00 81.94 94 PRO A O 1
ATOM 727 N N . HIS A 1 95 ? 9.802 1.060 11.384 1.00 79.19 95 HIS A N 1
ATOM 728 C CA . HIS A 1 95 ? 10.217 -0.006 12.302 1.00 79.19 95 HIS A CA 1
ATOM 729 C C . HIS A 1 95 ? 10.311 -1.344 11.584 1.00 79.19 95 HIS A C 1
ATOM 731 O O . HIS A 1 95 ? 9.360 -1.776 10.944 1.00 79.19 95 HIS A O 1
ATOM 737 N N . GLN A 1 96 ? 11.430 -2.051 11.748 1.00 72.44 96 GLN A N 1
ATOM 738 C CA . GLN A 1 96 ? 11.637 -3.348 11.089 1.00 72.44 96 GLN A CA 1
ATOM 739 C C . GLN A 1 96 ? 10.682 -4.446 11.588 1.00 72.44 96 GLN A C 1
ATOM 741 O O . GLN A 1 96 ? 10.391 -5.378 10.844 1.00 72.44 96 GLN A O 1
ATOM 746 N N . ASP A 1 97 ? 10.169 -4.315 12.815 1.00 85.69 97 ASP A N 1
AT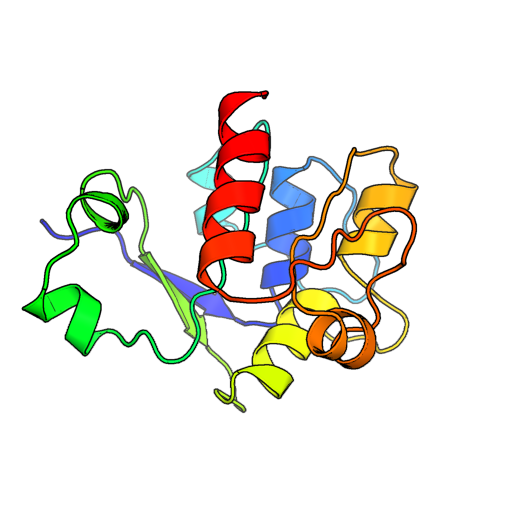OM 747 C CA . ASP A 1 97 ? 9.238 -5.277 13.418 1.00 85.69 97 ASP A CA 1
ATOM 748 C C . ASP A 1 97 ? 7.768 -5.006 13.054 1.00 85.69 97 ASP A C 1
ATOM 750 O O . ASP A 1 97 ? 6.890 -5.835 13.310 1.00 85.69 97 ASP A O 1
ATOM 754 N N . PHE A 1 98 ? 7.473 -3.845 12.461 1.00 92.94 98 PHE A N 1
ATOM 755 C CA . PHE A 1 98 ? 6.130 -3.525 11.999 1.00 92.94 98 PHE A CA 1
ATOM 756 C C . PHE A 1 98 ? 5.916 -4.066 10.586 1.00 92.94 98 PHE A C 1
ATOM 758 O O . PHE A 1 98 ? 6.766 -3.941 9.712 1.00 92.94 98 PHE A O 1
ATOM 765 N N . HIS A 1 99 ? 4.735 -4.634 10.349 1.00 95.12 99 HIS A N 1
ATOM 766 C CA . HIS A 1 99 ? 4.288 -5.007 9.014 1.00 95.12 99 HIS A CA 1
ATOM 767 C C . HIS A 1 99 ? 2.793 -4.717 8.887 1.00 95.12 99 HIS A C 1
ATOM 769 O O . HIS A 1 99 ? 1.962 -5.403 9.491 1.00 95.12 99 HIS A O 1
ATOM 775 N N . LEU A 1 100 ? 2.441 -3.743 8.047 1.00 95.75 100 LEU A N 1
ATOM 776 C CA . LEU A 1 100 ? 1.102 -3.168 7.916 1.00 95.75 100 LEU A CA 1
ATOM 777 C C . LEU A 1 100 ? 0.016 -4.234 7.770 1.00 95.75 100 LEU A C 1
ATOM 779 O O . LEU A 1 100 ? -0.937 -4.258 8.541 1.00 95.75 100 LEU A O 1
ATOM 783 N N . ILE A 1 101 ? 0.179 -5.166 6.829 1.00 95.75 101 ILE A N 1
ATOM 784 C CA . ILE A 1 101 ? -0.853 -6.178 6.552 1.00 95.75 101 ILE A CA 1
ATOM 785 C C . ILE A 1 101 ? -1.051 -7.143 7.731 1.00 95.75 101 ILE A C 1
ATOM 787 O O . ILE A 1 101 ? -2.184 -7.499 8.059 1.00 95.75 101 ILE A O 1
ATOM 791 N N . ASN A 1 102 ? 0.035 -7.537 8.404 1.00 94.69 102 ASN A N 1
ATOM 792 C CA . ASN A 1 102 ? -0.022 -8.409 9.576 1.00 94.69 102 ASN A CA 1
ATOM 793 C C . ASN A 1 102 ? -0.682 -7.687 10.755 1.00 94.69 102 ASN A C 1
ATOM 795 O O . ASN A 1 102 ? -1.496 -8.284 11.457 1.00 94.69 102 ASN A O 1
ATOM 799 N N . HIS A 1 103 ? -0.384 -6.398 10.929 1.00 95.38 103 HIS A N 1
ATOM 800 C CA . HIS A 1 103 ? -1.002 -5.558 11.946 1.00 95.38 103 HIS A CA 1
ATOM 801 C C . HIS A 1 103 ? -2.503 -5.354 11.689 1.00 95.38 103 HIS A C 1
ATOM 803 O O . HIS A 1 103 ? -3.325 -5.543 12.577 1.00 95.38 103 HIS A O 1
ATOM 809 N N . VAL A 1 104 ? -2.901 -5.064 10.449 1.00 95.75 104 VAL A N 1
ATOM 810 C CA . VAL A 1 104 ? -4.321 -4.956 10.077 1.00 95.75 104 VAL A CA 1
ATOM 811 C C . VAL A 1 104 ? -5.064 -6.270 10.352 1.00 95.75 104 VAL A C 1
ATOM 813 O O . VAL A 1 104 ? -6.179 -6.265 10.881 1.00 95.75 104 VAL A O 1
ATOM 816 N N . LYS A 1 105 ? -4.430 -7.409 10.053 1.00 94.69 105 LYS A N 1
ATOM 817 C CA . LYS A 1 105 ? -4.985 -8.739 10.317 1.00 94.69 105 LYS A CA 1
ATOM 818 C C . LYS A 1 105 ? -5.120 -9.041 11.814 1.00 94.69 105 LYS A C 1
ATOM 820 O O . LYS A 1 105 ? -6.114 -9.649 12.207 1.00 94.69 105 LYS A O 1
ATOM 825 N N . SER A 1 106 ? -4.168 -8.629 12.657 1.00 94.56 106 SER A N 1
ATOM 826 C CA . SER A 1 106 ? -4.252 -8.868 14.108 1.00 94.56 106 SER A CA 1
ATOM 827 C C . SER A 1 106 ? -5.419 -8.120 14.768 1.00 94.56 106 SER A C 1
ATOM 829 O O . SER A 1 106 ? -5.933 -8.579 15.783 1.00 94.56 106 SER A O 1
ATOM 831 N N . TYR A 1 107 ? -5.910 -7.048 14.139 1.00 95.12 107 TYR A N 1
ATOM 832 C CA . TYR A 1 107 ? -7.139 -6.333 14.513 1.00 95.12 107 TYR A CA 1
ATOM 833 C C . TYR A 1 107 ? -8.432 -6.977 13.975 1.00 95.12 107 TYR A C 1
ATOM 835 O O . TYR A 1 107 ? -9.507 -6.382 14.050 1.00 95.12 107 TYR A O 1
ATOM 843 N N . GLY A 1 108 ? -8.356 -8.187 13.411 1.00 93.06 108 GLY A N 1
ATOM 844 C CA . GLY A 1 108 ? -9.521 -8.941 12.944 1.00 93.06 108 GLY A CA 1
ATOM 845 C C . GLY A 1 108 ? -10.111 -8.446 11.621 1.00 93.06 108 GLY A C 1
ATOM 846 O O . GLY A 1 108 ? -11.212 -8.855 11.253 1.00 93.06 108 GLY A O 1
ATOM 847 N N . LYS A 1 109 ? -9.407 -7.576 10.885 1.00 92.94 109 LYS A N 1
ATOM 848 C CA . LYS A 1 109 ? -9.824 -7.183 9.534 1.00 92.94 109 LYS A CA 1
ATOM 849 C C . LYS A 1 109 ? -9.506 -8.301 8.541 1.00 92.94 109 LYS A C 1
ATOM 851 O O . LYS A 1 109 ? -8.490 -8.984 8.653 1.00 92.94 109 LYS A O 1
ATOM 856 N N . THR A 1 110 ? -10.362 -8.450 7.533 1.00 91.94 110 THR A N 1
ATOM 857 C CA . THR A 1 110 ? -10.085 -9.348 6.406 1.00 91.94 110 THR A CA 1
ATOM 858 C C . THR A 1 110 ? -9.042 -8.697 5.506 1.00 91.94 110 THR A C 1
ATOM 860 O O . THR A 1 110 ? -9.251 -7.585 5.026 1.00 91.94 110 THR A O 1
ATOM 863 N N . THR A 1 111 ? -7.920 -9.380 5.297 1.00 93.62 111 THR A N 1
ATOM 864 C CA . THR A 1 111 ? -6.837 -8.930 4.421 1.00 93.62 111 THR A CA 1
ATOM 865 C C . THR A 1 111 ? -6.578 -9.968 3.345 1.00 93.62 111 THR A C 1
ATOM 867 O O . THR A 1 111 ? -6.623 -11.171 3.606 1.00 93.62 111 THR A O 1
ATOM 870 N N . GLN A 1 112 ? -6.305 -9.496 2.132 1.00 94.38 112 GLN A N 1
ATOM 871 C CA . GLN A 1 112 ? -5.921 -10.345 1.019 1.00 94.38 112 GLN A CA 1
ATOM 872 C C . GLN A 1 112 ? -4.894 -9.624 0.153 1.00 94.38 112 GLN A C 1
ATOM 874 O O . GLN A 1 112 ? -5.048 -8.442 -0.146 1.00 94.38 112 GLN A O 1
ATOM 879 N N . VAL A 1 113 ? -3.842 -10.343 -0.228 1.00 95.44 113 VAL A N 1
ATOM 880 C CA . VAL A 1 113 ? -2.775 -9.854 -1.103 1.00 95.44 113 VAL A CA 1
ATOM 881 C C . VAL A 1 113 ? -2.735 -10.725 -2.350 1.00 95.44 113 VAL A C 1
ATOM 883 O O . VAL A 1 113 ? -2.847 -11.945 -2.266 1.00 95.44 113 VAL A O 1
ATOM 886 N N . ILE A 1 114 ? -2.606 -10.101 -3.517 1.00 95.31 114 ILE A N 1
ATOM 887 C CA . ILE A 1 114 ? -2.555 -10.787 -4.809 1.00 95.31 114 ILE A CA 1
ATOM 888 C C . ILE A 1 114 ? -1.282 -10.314 -5.496 1.00 95.31 114 ILE A C 1
ATOM 890 O O . ILE A 1 114 ? -1.202 -9.177 -5.953 1.00 95.31 114 ILE A O 1
ATOM 894 N N . CYS A 1 115 ? -0.268 -11.169 -5.513 1.00 94.06 115 CYS A N 1
ATOM 895 C CA . CYS A 1 115 ? 1.051 -10.832 -6.037 1.00 94.06 115 CYS A CA 1
ATOM 896 C C . CYS A 1 115 ? 1.773 -12.092 -6.508 1.00 94.06 115 CYS A C 1
ATOM 898 O O . CYS A 1 115 ? 1.389 -13.207 -6.150 1.00 94.06 115 CYS A O 1
ATOM 900 N N . ARG A 1 116 ? 2.853 -11.945 -7.279 1.00 92.31 116 ARG A N 1
ATOM 901 C CA . ARG A 1 116 ? 3.654 -13.110 -7.667 1.00 92.31 116 ARG A CA 1
ATOM 902 C C . ARG A 1 116 ? 4.319 -13.721 -6.430 1.00 92.31 116 ARG A C 1
ATOM 904 O O . ARG A 1 116 ? 4.499 -13.063 -5.406 1.00 92.31 116 ARG A O 1
ATOM 911 N N . GLU A 1 117 ? 4.704 -14.989 -6.524 1.00 93.12 117 GLU A N 1
ATOM 912 C CA . GLU A 1 117 ? 5.371 -15.699 -5.422 1.00 93.12 117 GLU A CA 1
ATOM 913 C C . GLU A 1 117 ? 6.674 -15.005 -4.991 1.00 93.12 117 GLU A C 1
ATOM 915 O O . GLU A 1 117 ? 6.967 -14.886 -3.804 1.00 93.12 117 GLU A O 1
ATOM 920 N N . GLN A 1 118 ? 7.417 -14.458 -5.954 1.00 92.75 118 GLN A N 1
ATOM 921 C CA . GLN A 1 118 ? 8.632 -13.684 -5.691 1.00 92.75 118 GLN A CA 1
ATOM 922 C C . GLN A 1 118 ? 8.344 -12.434 -4.847 1.00 92.75 118 GLN A C 1
ATOM 924 O O . GLN A 1 118 ? 9.116 -12.123 -3.941 1.00 92.75 118 GLN A O 1
ATOM 929 N N . ASP A 1 119 ? 7.219 -11.755 -5.086 1.00 93.06 119 ASP A N 1
ATOM 930 C CA . ASP A 1 119 ? 6.820 -10.562 -4.331 1.00 93.06 119 ASP A CA 1
ATOM 931 C C . ASP A 1 119 ? 6.391 -10.936 -2.912 1.00 93.06 119 ASP A C 1
ATOM 933 O O . ASP A 1 119 ? 6.741 -10.246 -1.958 1.00 93.06 119 ASP A O 1
ATOM 937 N N . MET A 1 120 ? 5.698 -12.071 -2.756 1.00 94.81 120 MET A N 1
ATOM 938 C CA . MET A 1 120 ? 5.328 -12.607 -1.444 1.00 94.81 120 MET A CA 1
ATOM 939 C C . MET A 1 120 ? 6.559 -12.785 -0.557 1.00 94.81 120 MET A C 1
ATOM 941 O O . MET A 1 120 ? 6.568 -12.321 0.581 1.00 94.81 120 MET A O 1
ATOM 945 N N . VAL A 1 121 ? 7.615 -13.402 -1.093 1.00 94.88 121 VAL A N 1
ATOM 946 C CA . VAL A 1 121 ? 8.888 -13.572 -0.382 1.00 94.88 121 VAL A CA 1
ATOM 947 C C . VAL A 1 121 ? 9.579 -12.222 -0.161 1.00 94.88 121 VAL A C 1
ATOM 949 O O . VAL A 1 121 ? 10.025 -11.934 0.947 1.00 94.88 121 VAL A O 1
ATOM 952 N N . THR A 1 122 ? 9.642 -11.371 -1.188 1.00 94.69 122 THR A N 1
ATOM 953 C CA . THR A 1 122 ? 10.349 -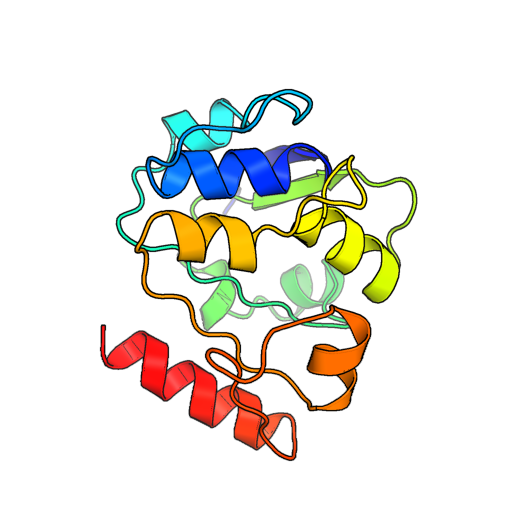10.075 -1.139 1.00 94.69 122 THR A CA 1
ATOM 954 C C . THR A 1 122 ? 9.774 -9.116 -0.096 1.00 94.69 122 THR A C 1
ATOM 956 O O . THR A 1 122 ? 10.533 -8.395 0.561 1.00 94.69 122 THR A O 1
ATOM 959 N N . PHE A 1 123 ? 8.450 -9.112 0.058 1.00 94.44 123 PHE A N 1
ATOM 960 C CA . PHE A 1 123 ? 7.720 -8.226 0.963 1.00 94.44 123 PHE A CA 1
ATOM 961 C C . PHE A 1 123 ? 7.249 -8.921 2.242 1.00 94.44 123 PHE A C 1
ATOM 963 O O . PHE A 1 123 ? 6.595 -8.287 3.060 1.00 94.44 123 PHE A O 1
ATOM 970 N N . ASN A 1 124 ? 7.624 -10.189 2.447 1.00 94.75 124 ASN A N 1
ATOM 971 C CA . ASN A 1 124 ? 7.285 -10.982 3.630 1.00 94.75 124 ASN A CA 1
ATOM 972 C C . ASN A 1 124 ? 5.766 -11.109 3.884 1.00 94.75 124 ASN A C 1
ATOM 974 O O . ASN A 1 124 ? 5.294 -11.080 5.025 1.00 94.75 124 ASN A O 1
ATOM 978 N N . PHE A 1 125 ? 4.989 -11.274 2.811 1.00 95.25 125 PHE A N 1
ATOM 979 C CA . PHE A 1 125 ? 3.560 -11.543 2.918 1.00 95.25 125 PHE A CA 1
ATOM 980 C C . PHE A 1 125 ? 3.305 -12.989 3.362 1.00 95.25 125 PHE A C 1
ATOM 982 O O . PHE A 1 125 ? 3.926 -13.941 2.894 1.00 95.25 125 PHE A O 1
ATOM 989 N N . GLY A 1 126 ? 2.355 -13.164 4.277 1.00 93.00 126 GLY A N 1
ATOM 990 C CA . GLY A 1 126 ? 1.993 -14.467 4.821 1.00 93.00 126 GLY A CA 1
ATOM 991 C C . GLY A 1 126 ? 1.192 -15.324 3.827 1.00 93.00 126 GLY A C 1
ATOM 992 O O . GLY A 1 126 ? 0.249 -14.823 3.206 1.00 93.00 126 GLY A O 1
ATOM 993 N N . PRO A 1 127 ? 1.455 -16.643 3.740 1.00 92.62 127 PRO A N 1
ATOM 994 C CA . PRO A 1 127 ? 0.771 -17.527 2.789 1.00 92.62 127 PRO A CA 1
ATOM 995 C C . PRO A 1 127 ? -0.728 -17.675 3.086 1.00 92.62 127 PRO A C 1
ATOM 997 O O . PRO A 1 127 ? -1.523 -17.930 2.193 1.00 92.62 127 PRO A O 1
ATOM 1000 N N . GLY A 1 128 ? -1.148 -17.471 4.341 1.00 92.38 128 GLY A N 1
ATOM 1001 C CA . GLY A 1 128 ? -2.552 -17.595 4.748 1.00 92.38 128 GLY A CA 1
ATOM 1002 C C . GLY A 1 128 ? -3.472 -16.456 4.291 1.00 92.38 128 GLY A C 1
ATOM 1003 O O . GLY A 1 128 ? -4.662 -16.510 4.579 1.00 92.38 128 GLY A O 1
ATOM 1004 N N . TYR A 1 129 ? -2.940 -15.408 3.658 1.00 92.69 129 TYR A N 1
ATOM 1005 C CA . TYR A 1 129 ? -3.726 -14.302 3.096 1.00 92.69 129 TYR A CA 1
ATOM 1006 C C . TYR A 1 129 ? -3.242 -13.874 1.704 1.00 92.69 129 TYR A C 1
ATOM 1008 O O . TYR A 1 129 ? -3.705 -12.864 1.174 1.00 92.69 129 TYR A O 1
ATOM 1016 N N . THR A 1 130 ? -2.314 -14.623 1.109 1.00 95.56 130 THR A N 1
ATOM 1017 C CA . THR A 1 130 ? -1.725 -14.287 -0.188 1.00 95.56 130 THR A CA 1
ATOM 1018 C C . THR A 1 130 ? -2.205 -15.269 -1.245 1.00 95.56 130 THR A C 1
ATOM 1020 O O . THR A 1 130 ? -2.219 -16.477 -1.027 1.00 95.56 130 THR A O 1
ATOM 1023 N N . VAL A 1 131 ? -2.601 -14.748 -2.400 1.00 95.06 131 VAL A N 1
ATOM 1024 C CA . VAL A 1 131 ? -2.842 -15.525 -3.615 1.00 95.06 131 VAL A CA 1
ATOM 1025 C C . VAL A 1 131 ? -1.685 -15.254 -4.560 1.00 95.06 131 VAL A C 1
ATOM 1027 O O . VAL A 1 131 ? -1.335 -14.092 -4.771 1.00 95.06 131 VAL A O 1
ATOM 1030 N N . ASN A 1 132 ? -1.112 -16.316 -5.134 1.00 95.50 132 ASN A N 1
ATOM 1031 C CA . ASN A 1 132 ? 0.017 -16.224 -6.056 1.00 95.50 132 ASN A CA 1
ATOM 1032 C C . ASN A 1 132 ? -0.373 -16.619 -7.486 1.00 95.50 132 ASN A C 1
ATOM 1034 O O . ASN A 1 132 ? -0.287 -17.791 -7.858 1.00 95.50 132 ASN A O 1
ATOM 1038 N N . PRO A 1 133 ? -0.824 -15.655 -8.308 1.00 93.19 133 PRO A N 1
ATOM 1039 C CA . PRO A 1 133 ? -1.014 -15.853 -9.734 1.00 93.19 133 PRO A CA 1
ATOM 1040 C C . PRO A 1 133 ? 0.315 -16.089 -10.457 1.00 93.19 133 PRO A C 1
ATOM 1042 O O . PRO A 1 133 ? 1.381 -15.656 -10.018 1.00 93.19 133 PRO A O 1
ATOM 1045 N N . ARG A 1 134 ? 0.232 -16.747 -11.616 1.00 89.44 134 ARG A N 1
ATOM 1046 C CA . ARG A 1 134 ? 1.402 -17.116 -12.427 1.00 89.44 134 ARG A CA 1
ATOM 1047 C C . ARG A 1 134 ? 1.986 -15.966 -13.264 1.00 89.44 134 ARG A C 1
ATOM 1049 O O . ARG A 1 134 ? 3.162 -16.010 -13.603 1.00 89.44 134 ARG A O 1
ATOM 1056 N N . ASP A 1 135 ? 1.159 -14.999 -13.665 1.00 88.62 135 ASP A N 1
ATOM 1057 C CA . ASP A 1 135 ? 1.499 -13.927 -14.610 1.00 88.62 135 ASP A CA 1
ATOM 1058 C C . ASP A 1 135 ? 0.640 -12.672 -14.355 1.00 88.62 135 ASP A C 1
ATOM 1060 O O . ASP A 1 135 ? -0.313 -12.716 -13.575 1.00 88.62 135 ASP A O 1
ATOM 1064 N N . ASP A 1 136 ? 0.968 -11.550 -15.004 1.00 84.19 136 ASP A N 1
ATOM 1065 C CA . ASP A 1 136 ? 0.292 -10.261 -14.766 1.00 84.19 136 ASP A CA 1
ATOM 1066 C C . ASP A 1 136 ? -1.176 -10.265 -15.187 1.00 84.19 136 ASP A C 1
ATOM 1068 O O . ASP A 1 136 ? -2.014 -9.640 -14.535 1.00 84.19 136 ASP A O 1
ATOM 1072 N N . MET A 1 137 ? -1.515 -11.005 -16.244 1.00 86.31 137 MET A N 1
ATOM 1073 C CA . MET A 1 137 ? -2.901 -11.130 -16.685 1.00 86.31 137 MET A CA 1
ATOM 1074 C C . MET A 1 137 ? -3.717 -11.913 -15.652 1.00 86.31 137 MET A C 1
ATOM 1076 O O . MET A 1 137 ? -4.843 -11.534 -15.334 1.00 86.31 137 MET A O 1
ATOM 1080 N N . ALA A 1 138 ? -3.141 -12.968 -15.077 1.00 89.62 138 ALA A N 1
ATOM 1081 C CA . ALA A 1 138 ? -3.740 -13.724 -13.989 1.00 89.62 138 ALA A CA 1
ATOM 1082 C C . ALA A 1 138 ? -3.874 -12.873 -12.716 1.00 89.62 138 ALA A C 1
ATOM 1084 O O . ALA A 1 138 ? -4.915 -12.943 -12.065 1.00 89.62 138 ALA A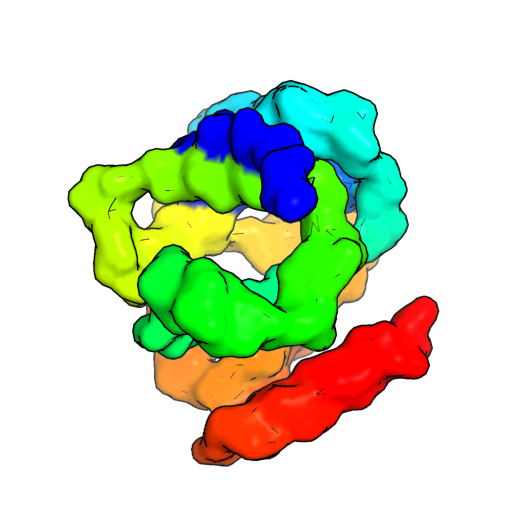 O 1
ATOM 1085 N N . THR A 1 139 ? -2.886 -12.029 -12.397 1.00 89.31 139 THR A N 1
ATOM 1086 C CA . THR A 1 139 ? -2.967 -11.052 -11.297 1.00 89.31 139 THR A CA 1
ATOM 1087 C C . THR A 1 139 ? -4.107 -10.069 -11.503 1.00 89.31 139 THR A C 1
ATOM 1089 O O . THR A 1 139 ? -4.905 -9.864 -10.592 1.00 89.31 139 THR A O 1
ATOM 1092 N N . TYR A 1 140 ? -4.242 -9.507 -12.703 1.00 85.81 140 TYR A N 1
ATOM 1093 C CA . TYR A 1 140 ? -5.348 -8.614 -13.032 1.00 85.81 140 TYR A CA 1
ATOM 1094 C C . TYR A 1 140 ? -6.708 -9.310 -12.878 1.00 85.81 140 TYR A C 1
ATOM 1096 O O . TYR A 1 140 ? -7.584 -8.815 -12.165 1.00 85.81 140 TYR A O 1
ATOM 1104 N N . ILE A 1 141 ? -6.871 -10.486 -13.496 1.00 87.19 141 ILE A N 1
ATOM 1105 C CA . ILE A 1 141 ? -8.113 -11.265 -13.433 1.00 87.19 141 ILE A CA 1
ATOM 1106 C C . ILE A 1 141 ? -8.467 -11.587 -11.982 1.00 87.19 141 ILE A C 1
ATOM 1108 O O . ILE A 1 141 ? -9.613 -11.397 -11.580 1.00 87.19 141 ILE A O 1
ATOM 1112 N N . GLU A 1 142 ? -7.508 -12.054 -11.186 1.00 89.69 142 GLU A N 1
ATOM 1113 C CA . GLU A 1 142 ? -7.761 -12.401 -9.792 1.00 89.69 142 GLU A CA 1
ATOM 1114 C C . GLU A 1 142 ? -8.138 -11.167 -8.970 1.00 89.69 142 GLU A C 1
ATOM 1116 O O . GLU A 1 142 ? -9.173 -11.188 -8.310 1.00 89.69 142 GLU A O 1
ATOM 1121 N N . SER A 1 143 ? -7.400 -10.060 -9.097 1.00 86.81 143 SER A N 1
ATOM 1122 C CA . SER A 1 143 ? -7.709 -8.793 -8.419 1.00 86.81 143 SER A CA 1
ATOM 1123 C C . SER A 1 143 ? -9.130 -8.306 -8.694 1.00 86.81 143 SER A C 1
ATOM 1125 O O . SER A 1 143 ? -9.842 -7.921 -7.765 1.00 86.81 143 SER A O 1
ATOM 1127 N N . THR A 1 144 ? -9.602 -8.399 -9.943 1.00 84.31 144 THR A N 1
ATOM 1128 C CA . THR A 1 144 ? -10.974 -7.980 -10.272 1.00 84.31 144 THR A CA 1
ATOM 1129 C C . THR A 1 144 ? -12.042 -8.819 -9.562 1.00 84.31 144 THR A C 1
ATOM 1131 O O . THR A 1 144 ? -13.046 -8.268 -9.113 1.00 84.31 144 THR A O 1
ATOM 1134 N N . LYS A 1 145 ? -11.826 -10.129 -9.365 1.00 85.06 145 LYS A N 1
ATOM 1135 C CA . LYS A 1 145 ? -12.795 -10.994 -8.665 1.00 85.06 145 LYS A CA 1
ATOM 1136 C C . LYS A 1 145 ? -13.023 -10.567 -7.218 1.00 85.06 145 LYS A C 1
ATOM 1138 O O . LYS A 1 145 ? -14.118 -10.781 -6.710 1.00 85.06 145 LYS A O 1
ATOM 1143 N N . HIS A 1 146 ? -12.010 -10.014 -6.554 1.00 78.56 146 HIS A N 1
ATOM 1144 C CA . HIS A 1 146 ? -12.095 -9.607 -5.146 1.00 78.56 146 HIS A CA 1
ATOM 1145 C C . HIS A 1 146 ? -12.731 -8.229 -4.982 1.00 78.56 146 HIS A C 1
ATOM 1147 O O . HIS A 1 146 ? -13.520 -8.024 -4.063 1.00 78.56 146 HIS A O 1
ATOM 1153 N N . ILE A 1 147 ? -12.479 -7.322 -5.927 1.00 72.62 147 ILE A N 1
ATOM 1154 C CA . ILE A 1 147 ? -13.094 -5.989 -5.929 1.00 72.62 147 ILE A CA 1
ATOM 1155 C C . ILE A 1 147 ? -14.614 -6.084 -6.137 1.00 72.62 147 ILE A C 1
ATOM 1157 O O . ILE A 1 147 ? -15.358 -5.414 -5.435 1.00 72.62 147 ILE A O 1
ATOM 1161 N N . PHE A 1 148 ? -15.091 -6.940 -7.049 1.00 64.75 148 PHE A N 1
ATOM 1162 C CA . PHE A 1 148 ? -16.525 -7.037 -7.380 1.00 64.75 148 PHE A CA 1
ATOM 1163 C C . PHE A 1 148 ? -17.337 -8.016 -6.514 1.00 64.75 148 PHE A C 1
ATOM 1165 O O . PHE A 1 148 ? -18.549 -8.120 -6.692 1.00 64.75 148 PHE A O 1
ATOM 1172 N N . LYS A 1 149 ? -16.696 -8.765 -5.608 1.00 58.00 149 LYS A N 1
ATOM 1173 C CA . LYS A 1 149 ? -17.383 -9.640 -4.636 1.00 58.00 149 LYS A CA 1
ATOM 1174 C C . LYS A 1 149 ? -17.728 -8.941 -3.316 1.00 58.00 149 LYS A C 1
ATOM 1176 O O . LYS A 1 149 ? -18.477 -9.519 -2.530 1.00 58.00 149 LYS A O 1
ATOM 1181 N N . SER A 1 150 ? -17.143 -7.769 -3.079 1.00 44.97 150 SER A N 1
ATOM 1182 C CA . SER A 1 150 ? -17.288 -6.955 -1.864 1.00 44.97 150 SER A CA 1
ATOM 1183 C C . SER A 1 150 ? -18.408 -5.933 -2.022 1.00 44.97 150 SER A C 1
ATOM 1185 O O . SER A 1 150 ? -19.044 -5.608 -0.996 1.00 44.97 150 SER A O 1
#

Radius of gyration: 15.64 Å; chains: 1; bounding box: 32×38×41 Å

Sequence (150 aa):
MSFPQVRTTAMEFPSTILGFLGIQIPEGLLPPNQELMEKFNAKAVVMVVIDNFGLFEAVVYKPEALIKNMEALAVIETDDPYAVPLIKTLINGPHQDFHLINHVKSYGKTTQVICREQDMVTFNFGPGYTVNPRDDMATYIESTKHIFKS

Secondary structure (DSSP, 8-state):
--PPEEEEETTTHHHHHHHHTTPPPPTTSPPP-HHHHHH---S-------TT--HHHHHHH--HHHHTT---EEEEE-S--SHHHHHHHHHHTT-TT--HHHHHHHTT----EE--HHHHHHHT--GGGEE--SSHHHHHHHHHHHHTT-

Foldseek 3Di:
DDAAEAEDALQLQLQQQCLLCVHDDDPPGDHHRVVSSVVDNHPDDDDDDDPPDDPCCCVPVVPCVPPVPDRYHYDYDDPDPDPLVSVLCNQQRPHPPGGSQVSCVVVVDQAAAEEAPVVCVSNVPDPVRYDHDPDPVRSVVVSVVVVVVD